Protein AF-A0A6V7J1B2-F1 (afdb_monomer)

Mean predicted aligned error: 4.55 Å

InterPro domains:
  IPR001007 VWFC domain [PS50184] (1-65)

Nearest PDB structures (foldseek):
  3bk3-assembly1_C  TM=7.283E-01  e=8.618E-03  unclassified
  5nb8-assembly2_B  TM=4.756E-01  e=3.482E-02  Rattus norvegicus
  8elf-assembly1_A  TM=5.722E-01  e=6.755E+00  Arabidopsis thaliana
  8elf-assembly1_B  TM=5.880E-01  e=7.198E+00  Arabidopsis thaliana
  6v45-assembly1_A-2  TM=4.094E-01  e=2.778E+00  Brucella melitensis bv. 1 str. 16M

pLDDT: mean 92.27, std 5.33, range [57.31, 96.69]

Solvent-accessible surface area (backbone atoms only — not comparable to full-atom values): 4263 Å² total; per-residue (Å²): 45,77,56,98,94,42,80,43,54,78,73,33,78,47,93,60,96,51,50,37,45,54,27,28,16,50,91,70,34,78,47,68,44,79,60,78,64,78,89,74,70,96,67,64,58,92,68,38,45,76,45,76,51,55,94,82,44,60,49,62,44,83,47,60,68,87,127

Sequence (67 aa):
CRYEGKRYQELSLVNTTEPCLNCQCYDGSVRCRLRVCPRLPKVPPAGCRIRIPQENECCPELICDDY

Organism: NCBI:txid1563983

Radius of gyration: 16.66 Å; Cα contacts (8 Å, |Δi|>4): 107; chains: 1; bounding box: 32×22×48 Å

Secondary structure (DSSP, 8-state):
-EETTEE--TT-EE--S-TTEEEEEETTEEEEEEPPPPPPPSSPPTTEEEEPP-TT--S-EEEE---

Structure (mmCIF, N/CA/C/O backbone):
data_AF-A0A6V7J1B2-F1
#
_entry.id   AF-A0A6V7J1B2-F1
#
loop_
_atom_site.group_PDB
_atom_site.id
_atom_site.type_symbol
_atom_site.label_atom_id
_atom_site.label_alt_id
_atom_site.label_comp_id
_atom_site.label_asym_id
_atom_site.label_entity_id
_atom_site.label_seq_id
_atom_site.pdbx_PDB_ins_code
_atom_site.Cartn_x
_atom_site.Cartn_y
_atom_site.Cartn_z
_atom_site.occupancy
_atom_site.B_iso_or_equiv
_atom_site.auth_seq_id
_atom_site.auth_comp_id
_atom_site.auth_asym_id
_atom_site.auth_atom_id
_atom_site.pdbx_PDB_model_num
ATOM 1 N N . CYS A 1 1 ? -12.123 7.122 16.638 1.00 93.50 1 CYS A N 1
ATOM 2 C CA . CYS A 1 1 ? -11.021 6.242 17.097 1.00 93.50 1 CYS A CA 1
ATOM 3 C C . CYS A 1 1 ? -9.912 7.062 17.752 1.00 93.50 1 CYS A C 1
ATOM 5 O O . CYS A 1 1 ? -9.824 8.261 17.490 1.00 93.50 1 CYS A O 1
ATOM 7 N N . ARG A 1 2 ? -9.062 6.450 18.588 1.00 92.81 2 ARG A N 1
ATOM 8 C CA . ARG A 1 2 ? -7.846 7.087 19.129 1.00 92.81 2 ARG A CA 1
ATOM 9 C C . ARG A 1 2 ? -6.620 6.275 18.720 1.00 92.81 2 ARG A C 1
ATOM 11 O O . ARG A 1 2 ? -6.595 5.077 18.970 1.00 92.81 2 ARG A O 1
ATOM 18 N N . TYR A 1 3 ? -5.632 6.927 18.118 1.00 92.00 3 TYR A N 1
ATOM 19 C CA . TYR A 1 3 ? -4.387 6.310 17.658 1.00 92.00 3 TYR A CA 1
ATOM 20 C C . TYR A 1 3 ? -3.234 7.282 17.883 1.00 92.00 3 TYR A C 1
ATOM 22 O O . TYR A 1 3 ? -3.384 8.461 17.577 1.00 92.00 3 TYR A O 1
ATOM 30 N N . GLU A 1 4 ? -2.143 6.814 18.496 1.00 91.19 4 GLU A N 1
ATOM 31 C CA . GLU A 1 4 ? -0.957 7.627 18.828 1.00 91.19 4 GLU A CA 1
ATOM 32 C C . GLU A 1 4 ? -1.284 8.996 19.458 1.00 91.19 4 GLU A C 1
ATOM 34 O O . GLU A 1 4 ? -0.778 10.045 19.071 1.00 91.19 4 GLU A O 1
ATOM 39 N N . GLY A 1 5 ? -2.220 9.007 20.412 1.00 92.19 5 GLY A N 1
ATOM 40 C CA . GLY A 1 5 ? -2.651 10.233 21.095 1.00 92.19 5 GLY A CA 1
ATOM 41 C C . GLY A 1 5 ? -3.551 11.166 20.269 1.00 92.19 5 GLY A C 1
ATOM 42 O O . GLY A 1 5 ? -4.132 12.090 20.835 1.00 92.19 5 GLY A O 1
ATOM 43 N N . LYS A 1 6 ? -3.755 10.908 18.973 1.00 93.44 6 LYS A N 1
ATOM 44 C CA . LYS A 1 6 ? -4.652 11.670 18.092 1.00 93.44 6 LYS A CA 1
ATOM 45 C C . LYS A 1 6 ? -6.052 11.057 18.044 1.00 93.44 6 LYS A C 1
ATOM 47 O O . LYS A 1 6 ? -6.241 9.844 18.179 1.00 93.44 6 LYS A O 1
ATOM 52 N N . ARG A 1 7 ? -7.059 11.913 17.856 1.00 94.06 7 ARG A N 1
ATOM 53 C CA . ARG A 1 7 ? -8.458 11.517 17.644 1.00 94.06 7 ARG A CA 1
ATOM 54 C C . ARG A 1 7 ? -8.784 11.563 16.155 1.00 94.06 7 ARG A C 1
ATOM 56 O O . ARG A 1 7 ? -8.491 12.551 15.495 1.00 94.06 7 ARG A O 1
ATOM 63 N N . TYR A 1 8 ? -9.426 10.506 15.674 1.00 95.12 8 TYR A N 1
ATOM 64 C CA . TYR A 1 8 ? -9.815 10.311 14.279 1.00 95.12 8 TYR A CA 1
ATOM 65 C C . TYR A 1 8 ? -11.334 10.153 14.186 1.00 95.12 8 TYR A C 1
ATOM 67 O O . TYR A 1 8 ? -11.927 9.444 15.012 1.00 95.12 8 TYR A O 1
ATOM 75 N N . GLN A 1 9 ? -11.944 10.816 13.203 1.00 96.50 9 GLN A N 1
ATOM 76 C CA . GLN A 1 9 ? -13.373 10.703 12.896 1.00 96.50 9 GLN A CA 1
ATOM 77 C C . GLN A 1 9 ? -13.680 9.371 12.206 1.00 96.50 9 GLN A C 1
ATOM 79 O O . GLN A 1 9 ? -12.789 8.737 11.644 1.00 96.50 9 GLN A O 1
ATOM 84 N N . GLU A 1 10 ? -14.935 8.945 12.248 1.00 95.81 10 GLU A N 1
ATOM 85 C CA . GLU A 1 10 ? -15.395 7.760 11.522 1.00 95.81 10 GLU A CA 1
ATOM 86 C C . GLU A 1 10 ? -15.080 7.886 10.020 1.00 95.81 10 GLU A C 1
ATOM 88 O O . GLU A 1 10 ? -15.193 8.969 9.448 1.00 95.81 10 GLU A O 1
ATOM 93 N N . LEU A 1 11 ? -14.621 6.795 9.404 1.00 94.44 11 LEU A N 1
ATOM 94 C CA . LEU A 1 11 ? -14.124 6.700 8.023 1.00 94.44 11 LEU A CA 1
ATOM 95 C C . LEU A 1 11 ? -12.882 7.546 7.687 1.00 94.44 11 LEU A C 1
ATOM 97 O O . LEU A 1 11 ? -12.402 7.503 6.552 1.00 94.44 11 LEU A O 1
ATOM 101 N N . SER A 1 12 ? -12.305 8.275 8.644 1.00 96.19 12 SER A N 1
ATOM 102 C CA . SER A 1 12 ? -11.077 9.035 8.391 1.00 96.19 12 SER A CA 1
ATOM 103 C C . SER A 1 12 ? -9.859 8.121 8.246 1.00 96.19 12 SER A C 1
ATOM 105 O O . SER A 1 12 ? -9.725 7.116 8.955 1.00 96.19 12 SER A O 1
ATOM 107 N N . LEU A 1 13 ? -8.968 8.482 7.318 1.00 94.38 13 LEU A N 1
ATOM 108 C CA . LEU A 1 13 ? -7.679 7.820 7.149 1.00 94.38 13 LEU A CA 1
ATOM 109 C C . LEU A 1 13 ? -6.776 8.123 8.348 1.00 94.38 13 LEU A C 1
ATOM 111 O O . LEU A 1 13 ? -6.695 9.256 8.829 1.00 94.38 13 LEU A O 1
ATOM 115 N N . VAL A 1 14 ? -6.098 7.088 8.826 1.00 94.50 14 VAL A N 1
ATOM 116 C CA . VAL A 1 14 ? -5.144 7.153 9.926 1.00 94.50 14 VAL A CA 1
ATOM 117 C C . VAL A 1 14 ? -3.754 7.006 9.329 1.00 94.50 14 VAL A C 1
ATOM 119 O O . VAL A 1 14 ? -3.387 5.926 8.875 1.00 94.50 14 VAL A O 1
ATOM 122 N N . ASN A 1 15 ? -2.984 8.093 9.328 1.00 90.31 15 ASN A N 1
ATOM 123 C CA . ASN A 1 15 ? -1.600 8.053 8.865 1.00 90.31 15 ASN A CA 1
ATOM 124 C C . ASN A 1 15 ? -0.754 7.262 9.865 1.00 90.31 15 ASN A C 1
ATOM 126 O O . ASN A 1 15 ? -0.668 7.644 11.034 1.00 90.31 15 ASN A O 1
ATOM 130 N N . THR A 1 16 ? -0.142 6.185 9.389 1.00 89.88 16 THR A N 1
ATOM 131 C CA . THR A 1 16 ? 0.790 5.344 10.143 1.00 89.88 16 THR A CA 1
ATOM 132 C C . THR A 1 16 ? 2.212 5.536 9.641 1.00 89.88 16 THR A C 1
ATOM 134 O O . THR A 1 16 ? 2.426 6.000 8.524 1.00 89.88 16 THR A O 1
ATOM 137 N N . THR A 1 17 ? 3.189 5.141 10.453 1.00 90.12 17 THR A N 1
ATOM 138 C CA . THR A 1 17 ? 4.603 5.084 10.049 1.00 90.12 17 THR A CA 1
ATOM 139 C C . THR A 1 17 ? 4.896 3.950 9.067 1.00 90.12 17 THR A C 1
ATOM 141 O O . THR A 1 17 ? 5.897 3.996 8.365 1.00 90.12 17 THR A O 1
ATOM 144 N N . GLU A 1 18 ? 4.017 2.948 8.993 1.00 92.88 18 GLU A N 1
ATOM 145 C CA . GLU A 1 18 ? 4.110 1.841 8.044 1.00 92.88 18 GLU A CA 1
ATOM 146 C C . GLU A 1 18 ? 3.420 2.221 6.718 1.00 92.88 18 GLU A C 1
ATOM 148 O O . GLU A 1 18 ? 2.185 2.252 6.675 1.00 92.88 18 GLU A O 1
ATOM 153 N N . PRO A 1 19 ? 4.161 2.499 5.627 1.00 93.50 19 PRO A N 1
ATOM 154 C CA . PRO A 1 19 ? 3.588 2.990 4.367 1.00 93.50 19 PRO A CA 1
ATOM 155 C C . PRO A 1 19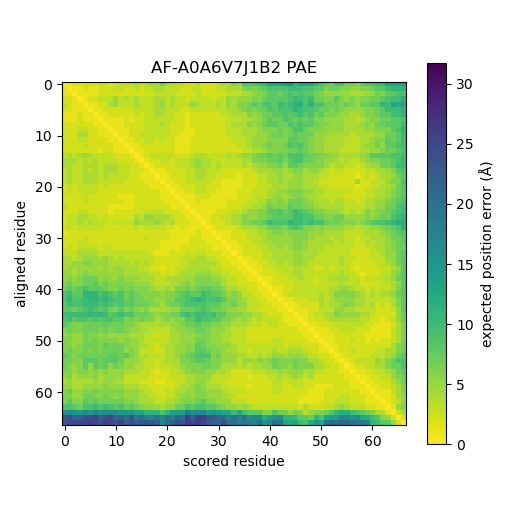 ? 2.749 1.930 3.643 1.00 93.50 19 PRO A C 1
ATOM 157 O O . PRO A 1 19 ? 1.927 2.248 2.781 1.00 93.50 19 PRO A O 1
ATOM 160 N N . CYS A 1 20 ? 2.952 0.656 3.981 1.00 95.06 20 CYS A N 1
ATOM 161 C CA . CYS A 1 20 ? 2.186 -0.455 3.436 1.00 95.06 20 CYS A CA 1
ATOM 162 C C . CYS A 1 20 ? 0.844 -0.687 4.126 1.00 95.06 20 CYS A C 1
ATOM 164 O O . CYS A 1 20 ? 0.055 -1.508 3.651 1.00 95.06 20 CYS A O 1
ATOM 166 N N . LEU A 1 21 ? 0.543 0.025 5.212 1.00 95.31 21 LEU A N 1
ATOM 167 C CA . LEU A 1 21 ? -0.759 -0.042 5.854 1.00 95.31 21 LEU A CA 1
ATOM 168 C C . LEU A 1 21 ? -1.642 1.110 5.393 1.00 95.31 21 LEU A C 1
ATOM 170 O O . LEU A 1 21 ? -1.285 2.279 5.469 1.00 95.31 21 LEU A O 1
ATOM 174 N N . ASN A 1 22 ? -2.851 0.766 4.963 1.00 94.25 22 ASN A N 1
ATOM 175 C CA . ASN A 1 22 ? -3.926 1.730 4.816 1.00 94.25 22 ASN A CA 1
ATOM 176 C C . ASN A 1 22 ? -4.884 1.551 5.991 1.00 94.25 22 ASN A C 1
ATOM 178 O O . ASN A 1 22 ? -5.654 0.586 6.044 1.00 94.25 22 ASN A O 1
ATOM 182 N N . CYS A 1 23 ? -4.767 2.444 6.968 1.00 95.69 23 CYS A N 1
ATOM 183 C CA . CYS A 1 23 ? -5.563 2.410 8.180 1.00 95.69 23 CYS A CA 1
ATOM 184 C C . CYS A 1 23 ? -6.704 3.415 8.108 1.00 95.69 23 CYS A C 1
ATOM 186 O O . CYS A 1 23 ? -6.540 4.554 7.678 1.00 95.69 23 CYS A O 1
ATOM 188 N N . GLN A 1 24 ? -7.866 2.995 8.587 1.00 96.38 24 GLN A N 1
ATOM 189 C CA . GLN A 1 24 ? -9.052 3.826 8.669 1.00 96.38 24 GLN A CA 1
ATOM 190 C C . GLN A 1 24 ? -9.709 3.640 10.030 1.00 96.38 24 GLN A C 1
ATOM 192 O O . GLN A 1 24 ? -9.721 2.544 10.597 1.00 96.38 24 GLN A O 1
ATOM 197 N N . CYS A 1 25 ? -1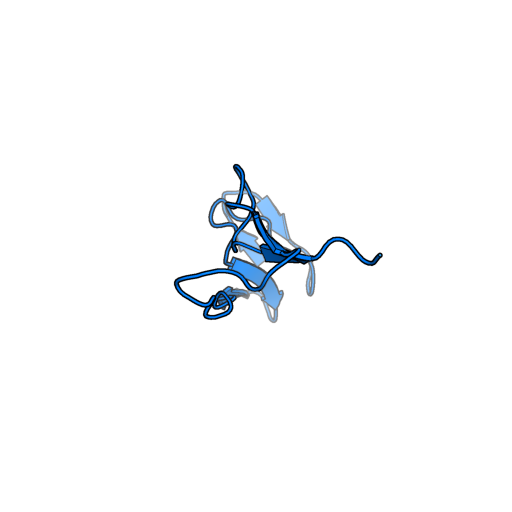0.267 4.719 10.564 1.00 96.69 25 CYS A N 1
ATOM 198 C CA . CYS A 1 25 ? -11.160 4.616 11.701 1.00 96.69 25 CYS A CA 1
ATOM 199 C C . CYS A 1 25 ? -12.503 4.050 11.238 1.00 96.69 25 CYS A C 1
ATOM 201 O O . CYS A 1 25 ? -13.178 4.675 10.426 1.00 96.69 25 CYS A O 1
ATOM 203 N N . TYR A 1 26 ? -12.867 2.874 11.737 1.00 96.25 26 TYR A N 1
ATOM 204 C CA . TYR A 1 26 ? -14.134 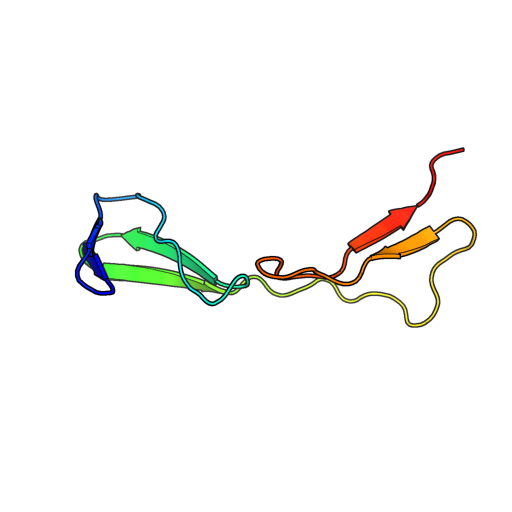2.237 11.419 1.00 96.25 26 TYR A CA 1
ATOM 205 C C . TYR A 1 26 ? -14.737 1.599 12.668 1.00 96.25 26 TYR A C 1
ATOM 207 O O . TYR A 1 26 ? -14.104 0.741 13.296 1.00 96.25 26 TYR A O 1
ATOM 215 N N . ASP A 1 27 ? -15.965 1.986 13.000 1.00 94.06 27 ASP A N 1
ATOM 216 C CA . ASP A 1 27 ? -16.736 1.456 14.126 1.00 94.06 27 ASP A CA 1
ATOM 217 C C . ASP A 1 27 ? -15.975 1.599 15.459 1.00 94.06 27 ASP A C 1
ATOM 219 O O . ASP A 1 27 ? -15.68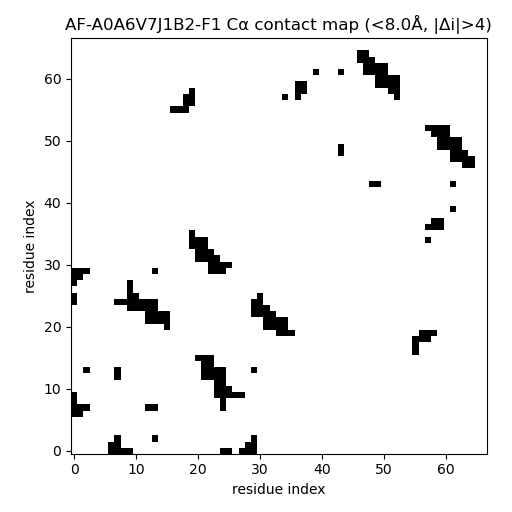1 0.645 16.182 1.00 94.06 27 ASP A O 1
ATOM 223 N N . GLY A 1 28 ? -15.502 2.822 15.722 1.00 91.25 28 GLY A N 1
ATOM 224 C CA . GLY A 1 28 ? -14.762 3.160 16.943 1.00 91.25 28 GLY A CA 1
ATOM 225 C C . GLY A 1 28 ? -13.336 2.590 17.036 1.00 91.25 28 GLY A C 1
ATOM 226 O O . GLY A 1 28 ? -12.569 3.034 17.896 1.00 91.25 28 GLY A O 1
ATOM 227 N N . SER A 1 29 ? -12.939 1.706 16.115 1.00 93.75 29 SER A N 1
ATOM 228 C CA . SER A 1 29 ? -11.649 1.006 16.102 1.00 93.75 29 SER A CA 1
ATOM 229 C C . SER A 1 29 ? -10.803 1.369 14.881 1.00 93.75 29 SER A C 1
ATOM 231 O O . SER A 1 29 ? -11.320 1.606 13.793 1.00 93.75 29 SER A O 1
ATOM 233 N N . VAL A 1 30 ? -9.477 1.402 15.032 1.00 95.69 30 VAL A N 1
ATOM 234 C CA . VAL A 1 30 ? -8.584 1.567 13.875 1.00 95.69 30 VAL A CA 1
ATOM 235 C C . VAL A 1 30 ? -8.446 0.225 13.178 1.00 95.69 30 VAL A C 1
ATOM 237 O O . VAL A 1 30 ? -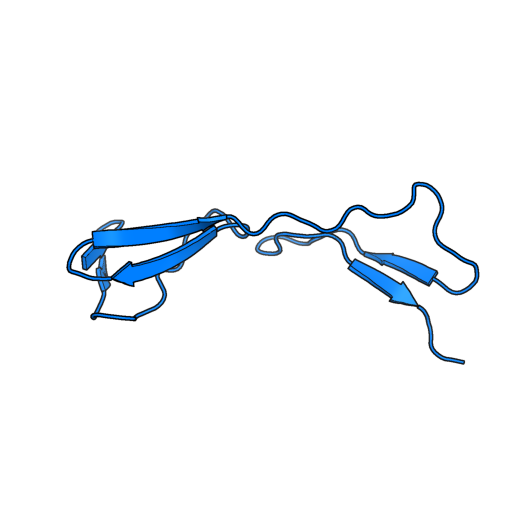7.979 -0.741 13.778 1.00 95.69 30 VAL A O 1
ATOM 240 N N . ARG A 1 31 ? -8.853 0.164 11.913 1.00 95.56 31 ARG A N 1
ATOM 241 C CA . ARG A 1 31 ? -8.736 -1.029 11.079 1.00 95.56 31 ARG A CA 1
ATOM 242 C C . ARG A 1 31 ? -7.740 -0.754 9.967 1.00 95.56 31 ARG A C 1
ATOM 244 O O . ARG A 1 31 ? -7.915 0.188 9.200 1.00 95.56 31 ARG A O 1
ATOM 251 N N . CYS A 1 32 ? -6.714 -1.588 9.880 1.00 95.50 32 CYS A N 1
ATOM 252 C CA . CYS A 1 32 ? -5.658 -1.464 8.887 1.00 95.50 32 CYS A CA 1
ATOM 253 C C . CYS A 1 32 ? -5.759 -2.573 7.852 1.00 95.50 32 CYS A C 1
ATOM 255 O O . CYS A 1 32 ? -5.991 -3.735 8.187 1.00 95.50 32 CYS A O 1
ATOM 257 N N . ARG A 1 33 ? -5.566 -2.212 6.588 1.00 95.19 33 ARG A N 1
ATOM 258 C CA . ARG A 1 33 ? -5.422 -3.157 5.485 1.00 95.19 33 ARG A CA 1
ATOM 259 C C . ARG A 1 33 ? -3.986 -3.111 5.002 1.00 95.19 33 ARG A C 1
ATOM 261 O O . ARG A 1 33 ? -3.487 -2.043 4.658 1.00 95.19 33 ARG A O 1
ATOM 268 N N . LEU A 1 34 ? -3.343 -4.272 4.971 1.00 95.19 34 LEU A N 1
ATOM 269 C CA . LEU A 1 34 ? -2.017 -4.410 4.391 1.00 95.19 34 LEU A CA 1
ATOM 270 C C . LEU A 1 34 ? -2.124 -4.379 2.867 1.00 95.19 34 LEU A C 1
ATOM 272 O O . LEU A 1 34 ? -2.815 -5.203 2.264 1.00 95.19 34 LEU A O 1
ATOM 276 N N . ARG A 1 35 ? -1.417 -3.441 2.245 1.00 93.50 35 ARG A N 1
ATOM 277 C CA . ARG A 1 35 ? -1.162 -3.445 0.811 1.00 93.50 35 ARG A CA 1
ATOM 278 C C . ARG A 1 35 ? -0.013 -4.407 0.539 1.00 93.50 35 ARG A C 1
ATOM 280 O O . ARG A 1 35 ? 1.109 -4.186 0.978 1.00 93.50 35 ARG A O 1
ATOM 287 N N . VAL A 1 36 ? -0.291 -5.468 -0.207 1.00 94.19 36 VAL A N 1
ATOM 288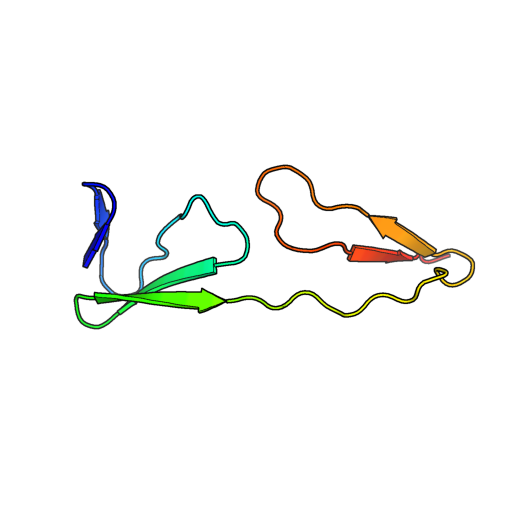 C CA . VAL A 1 36 ? 0.749 -6.379 -0.695 1.00 94.19 36 VAL A CA 1
ATOM 289 C C . VAL A 1 36 ? 1.329 -5.809 -1.984 1.00 94.1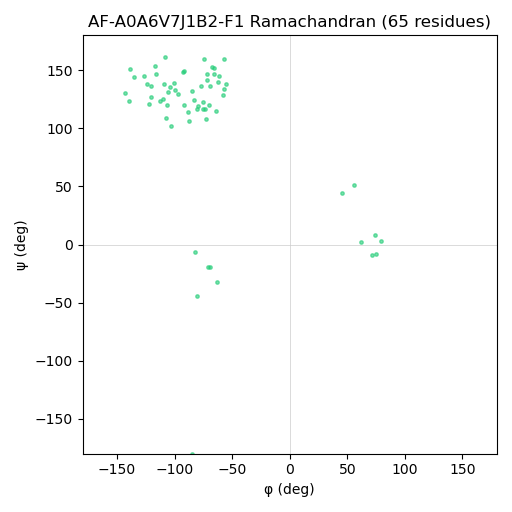9 36 VAL A C 1
ATOM 291 O O . VAL A 1 36 ? 0.581 -5.413 -2.881 1.00 94.19 36 VAL A O 1
ATOM 294 N N . CYS A 1 37 ? 2.655 -5.763 -2.079 1.00 93.94 37 CYS A N 1
ATOM 295 C CA . CYS A 1 37 ? 3.313 -5.258 -3.275 1.00 93.94 37 CYS A CA 1
ATOM 296 C C . CYS A 1 37 ? 3.202 -6.218 -4.460 1.00 93.94 37 CYS A C 1
ATOM 298 O O . CYS A 1 37 ? 3.200 -7.440 -4.274 1.00 93.94 37 CYS A O 1
ATOM 300 N N . PRO A 1 38 ? 3.118 -5.679 -5.691 1.00 91.62 38 PRO A N 1
ATOM 301 C CA . PRO A 1 38 ? 3.107 -6.504 -6.885 1.00 91.62 38 PRO A CA 1
ATOM 302 C C . PRO A 1 38 ? 4.406 -7.306 -6.981 1.00 91.62 38 PRO A C 1
ATOM 304 O O . PRO A 1 38 ? 5.488 -6.831 -6.629 1.00 91.62 38 PRO A O 1
ATOM 307 N N . ARG A 1 39 ? 4.307 -8.534 -7.493 1.00 91.94 39 ARG A N 1
ATOM 308 C CA . ARG A 1 39 ? 5.496 -9.313 -7.844 1.00 91.94 39 ARG A CA 1
ATOM 309 C C . ARG A 1 39 ? 6.074 -8.759 -9.137 1.00 91.94 39 ARG A C 1
ATOM 311 O O . ARG A 1 39 ? 5.426 -8.828 -10.176 1.00 91.94 39 ARG A O 1
ATOM 318 N N . LEU A 1 40 ? 7.288 -8.230 -9.057 1.00 92.25 40 LEU A N 1
ATOM 319 C CA . LEU A 1 40 ? 8.018 -7.733 -10.216 1.00 92.25 40 LEU A CA 1
ATOM 320 C C . LEU A 1 40 ? 8.911 -8.833 -10.811 1.00 92.25 40 LEU A C 1
ATOM 322 O O . LEU A 1 40 ? 9.385 -9.707 -10.075 1.00 92.25 40 LEU A O 1
ATOM 326 N N . PRO A 1 41 ? 9.145 -8.819 -12.134 1.00 90.38 41 PRO A N 1
ATOM 327 C CA . PRO A 1 41 ? 10.085 -9.738 -12.760 1.00 90.38 41 PRO A CA 1
ATOM 328 C C . PRO A 1 41 ? 11.516 -9.452 -12.284 1.00 90.38 41 PRO A C 1
ATOM 330 O O . PRO A 1 41 ? 11.864 -8.317 -11.967 1.00 90.38 41 PRO A O 1
ATOM 333 N N . LYS A 1 42 ? 12.373 -10.484 -12.271 1.00 87.88 42 LYS A N 1
ATOM 334 C CA . LYS A 1 42 ? 13.799 -10.323 -11.919 1.00 87.88 42 LYS A CA 1
ATOM 335 C C . LYS A 1 42 ? 14.551 -9.429 -12.906 1.00 87.88 42 LYS A C 1
ATOM 337 O O . LYS A 1 42 ? 15.495 -8.754 -12.516 1.00 87.88 42 LYS A O 1
ATOM 342 N N . VAL A 1 43 ? 14.147 -9.467 -14.173 1.00 91.50 43 VAL A N 1
ATOM 343 C CA . VAL A 1 43 ? 14.719 -8.664 -15.254 1.00 91.50 43 VAL A CA 1
ATOM 344 C C . VAL A 1 43 ? 13.580 -7.839 -15.850 1.00 91.50 43 VAL A C 1
ATOM 346 O O . VAL A 1 43 ? 12.586 -8.437 -16.274 1.00 91.50 43 VAL A O 1
ATOM 349 N N . PRO A 1 44 ? 13.666 -6.497 -15.840 1.00 91.12 44 PRO A N 1
ATOM 350 C CA . PRO A 1 44 ? 12.642 -5.668 -16.455 1.00 91.12 44 PRO A CA 1
ATOM 351 C C . PRO A 1 44 ? 12.629 -5.875 -17.982 1.00 91.12 44 PRO A C 1
ATOM 353 O O . PRO A 1 44 ? 13.687 -6.114 -18.572 1.00 91.12 44 PRO A O 1
ATOM 356 N N . PRO A 1 45 ? 11.455 -5.794 -18.634 1.00 90.75 45 PRO A N 1
ATOM 357 C CA . PRO A 1 45 ? 11.363 -5.788 -20.092 1.00 90.75 45 PRO A CA 1
ATOM 358 C C . PRO A 1 45 ? 12.175 -4.647 -20.721 1.00 90.75 45 PRO A C 1
ATOM 360 O O . PRO A 1 45 ? 12.467 -3.644 -20.067 1.00 90.75 45 PRO A O 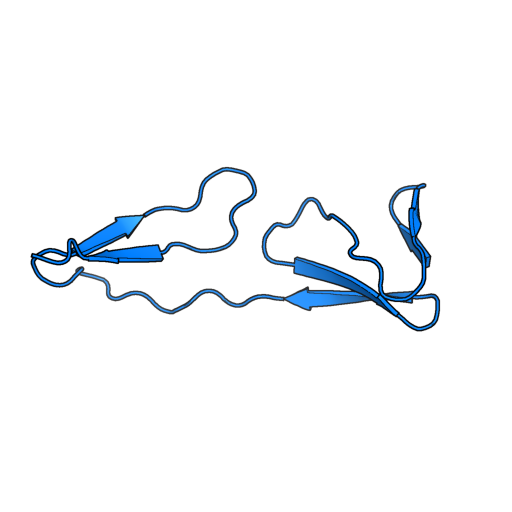1
ATOM 363 N N . ALA A 1 46 ? 12.516 -4.783 -22.005 1.00 91.69 46 ALA A N 1
ATOM 364 C CA . ALA A 1 46 ? 13.186 -3.718 -22.749 1.00 91.69 46 ALA A CA 1
ATOM 365 C C . ALA A 1 46 ? 12.345 -2.428 -22.726 1.00 91.69 46 ALA A C 1
ATOM 367 O O . ALA A 1 46 ? 11.135 -2.481 -22.927 1.00 91.69 46 ALA A O 1
ATOM 368 N N . GLY A 1 47 ? 12.986 -1.287 -22.458 1.00 91.06 47 GLY A N 1
ATOM 369 C CA . GLY A 1 47 ? 12.299 0.003 -22.302 1.00 91.06 47 GLY A CA 1
ATOM 370 C C . GLY A 1 47 ? 11.625 0.211 -20.940 1.00 91.06 47 GLY A C 1
ATOM 371 O O . GLY A 1 47 ? 11.008 1.248 -20.724 1.00 91.06 47 GLY A O 1
ATOM 372 N N . CYS A 1 48 ? 11.751 -0.737 -20.004 1.00 94.56 48 CYS A N 1
ATOM 373 C CA . CYS A 1 48 ? 11.225 -0.603 -18.650 1.00 94.56 48 CYS A CA 1
ATOM 374 C C . CYS A 1 48 ? 12.334 -0.616 -17.590 1.00 94.56 48 CYS A C 1
ATOM 376 O O . CYS A 1 48 ? 13.392 -1.225 -17.752 1.00 94.56 48 CYS A O 1
ATOM 378 N N . ARG A 1 49 ? 12.061 0.013 -16.446 1.00 93.44 49 ARG A N 1
ATOM 379 C CA . ARG A 1 49 ? 12.922 0.048 -15.260 1.00 93.44 49 ARG A CA 1
ATOM 380 C C . ARG A 1 49 ? 12.105 -0.117 -13.986 1.00 93.44 49 ARG A C 1
ATOM 382 O O . ARG A 1 49 ? 10.947 0.282 -13.920 1.00 93.44 49 ARG A O 1
ATOM 389 N N . ILE A 1 50 ? 12.721 -0.686 -12.956 1.00 94.06 50 ILE A N 1
ATOM 390 C CA . ILE A 1 50 ? 12.099 -0.810 -11.634 1.00 94.06 50 ILE A CA 1
ATOM 391 C C . ILE A 1 50 ? 12.479 0.419 -10.803 1.00 94.06 50 ILE A C 1
ATOM 393 O O . ILE A 1 50 ? 13.662 0.649 -10.552 1.00 94.06 50 ILE A O 1
ATOM 397 N N . ARG A 1 51 ? 11.485 1.196 -10.360 1.00 93.50 51 ARG A N 1
ATOM 398 C CA . ARG A 1 51 ? 11.659 2.241 -9.347 1.00 93.50 51 ARG A CA 1
ATOM 399 C C . ARG A 1 51 ? 11.598 1.606 -7.966 1.00 93.50 51 ARG A C 1
ATOM 401 O O . ARG A 1 51 ? 10.619 0.947 -7.624 1.00 93.50 51 ARG A O 1
ATOM 408 N N . ILE A 1 52 ? 12.645 1.820 -7.179 1.00 92.19 52 ILE A N 1
ATOM 409 C CA . ILE A 1 52 ? 12.689 1.432 -5.768 1.00 92.19 52 ILE A CA 1
ATOM 410 C C . ILE A 1 52 ? 11.861 2.451 -4.963 1.00 92.19 52 ILE A C 1
ATOM 412 O O . ILE A 1 52 ? 11.983 3.647 -5.240 1.00 92.19 52 ILE A O 1
ATOM 416 N N . PRO A 1 53 ? 11.018 2.010 -4.010 1.00 92.50 53 PRO A N 1
ATOM 417 C CA . PRO A 1 53 ? 10.220 2.915 -3.187 1.00 92.50 53 PRO A CA 1
ATOM 418 C C . PRO A 1 53 ? 11.111 3.826 -2.333 1.00 92.50 53 PRO A C 1
ATOM 420 O O . PRO A 1 53 ? 12.125 3.381 -1.791 1.00 92.50 53 PRO A O 1
ATOM 423 N N . GLN A 1 54 ? 10.726 5.097 -2.221 1.00 91.12 54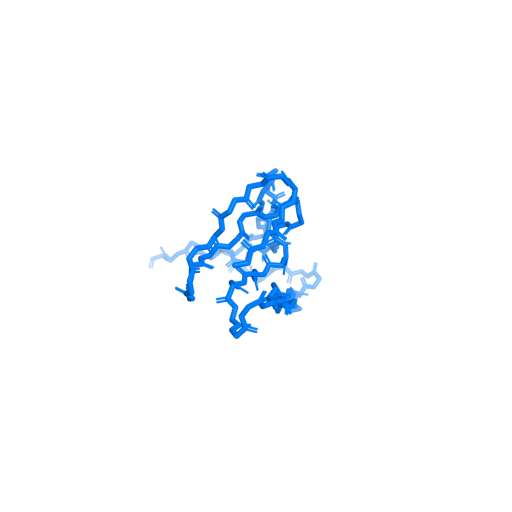 GLN A N 1
ATOM 424 C CA . GLN A 1 54 ? 11.349 6.072 -1.324 1.00 91.12 54 GLN A CA 1
ATOM 425 C C . GLN A 1 54 ? 10.768 6.001 0.097 1.00 91.12 54 GLN A C 1
ATOM 427 O O . GLN A 1 54 ? 9.877 5.205 0.398 1.00 91.12 54 GLN A O 1
ATOM 432 N N . GLU A 1 55 ? 11.271 6.856 0.990 1.00 85.25 55 GLU A N 1
ATOM 433 C CA . GLU A 1 55 ? 10.708 7.019 2.328 1.00 85.25 55 GLU A CA 1
ATOM 434 C C . GLU A 1 55 ? 9.223 7.419 2.227 1.00 85.25 55 GLU A C 1
ATOM 436 O O . GLU A 1 55 ? 8.868 8.342 1.495 1.00 85.25 55 GLU A O 1
ATOM 441 N N . ASN A 1 56 ? 8.356 6.696 2.943 1.00 87.69 56 ASN A N 1
ATOM 442 C CA . ASN A 1 56 ? 6.885 6.755 2.874 1.00 87.69 56 ASN A CA 1
ATOM 443 C C . ASN A 1 56 ? 6.218 6.115 1.639 1.00 87.69 56 ASN A C 1
ATOM 445 O O . ASN A 1 56 ? 4.997 6.210 1.497 1.00 87.69 56 ASN A O 1
ATOM 449 N N . GLU A 1 57 ? 6.955 5.403 0.785 1.00 92.38 57 GLU A N 1
ATOM 450 C CA . GLU A 1 57 ? 6.374 4.588 -0.285 1.00 92.38 57 GLU A CA 1
ATOM 451 C C . GLU A 1 57 ? 6.411 3.099 0.069 1.00 92.38 57 GLU A C 1
ATOM 453 O O . GLU A 1 57 ? 7.411 2.573 0.545 1.00 92.38 57 GLU A O 1
ATOM 458 N N . CYS A 1 58 ? 5.310 2.390 -0.181 1.00 93.81 58 CYS A N 1
ATOM 459 C CA . CYS A 1 58 ? 5.229 0.968 0.154 1.00 93.81 58 CYS A CA 1
ATOM 460 C C . CYS A 1 58 ? 5.903 0.060 -0.884 1.00 93.81 58 CYS A C 1
ATOM 462 O O . CYS A 1 58 ? 6.579 -0.901 -0.526 1.00 93.81 58 CYS A O 1
ATOM 464 N N . CYS A 1 59 ? 5.672 0.313 -2.176 1.00 94.19 59 CYS A N 1
ATOM 465 C CA . CYS A 1 59 ? 5.943 -0.678 -3.214 1.00 94.19 59 CYS A CA 1
ATOM 466 C C . CYS A 1 59 ? 6.838 -0.156 -4.329 1.00 94.19 59 CYS A C 1
ATOM 468 O O . CYS A 1 59 ? 6.682 0.994 -4.735 1.00 94.19 59 CYS A O 1
ATOM 470 N N . PRO A 1 60 ? 7.702 -1.024 -4.886 1.00 94.50 60 PRO A N 1
ATOM 471 C CA . PRO A 1 60 ? 8.389 -0.725 -6.127 1.00 94.50 60 PRO A CA 1
ATOM 472 C C . PRO A 1 60 ? 7.404 -0.687 -7.295 1.00 94.50 60 PRO A C 1
ATOM 474 O O . PRO A 1 60 ? 6.384 -1.384 -7.297 1.00 94.50 60 PRO A O 1
ATOM 477 N N . GLU A 1 61 ? 7.750 0.092 -8.312 1.00 93.50 61 GLU A N 1
ATOM 478 C CA . GLU A 1 61 ? 6.933 0.270 -9.511 1.00 93.50 61 GLU A CA 1
ATOM 479 C C . GLU A 1 61 ? 7.745 -0.075 -10.760 1.00 93.50 61 GLU A C 1
ATOM 481 O O . GLU A 1 61 ? 8.920 0.274 -10.864 1.00 93.50 61 GLU A O 1
ATOM 486 N N . LEU A 1 62 ? 7.127 -0.770 -11.715 1.00 93.94 62 LEU A N 1
ATOM 487 C CA . LEU A 1 62 ? 7.707 -0.977 -13.039 1.00 93.94 62 LEU A CA 1
ATOM 488 C C . LEU A 1 62 ? 7.282 0.194 -13.924 1.00 93.94 62 LEU A C 1
ATOM 490 O O . LEU A 1 62 ? 6.098 0.357 -14.201 1.00 93.94 62 LEU A O 1
ATOM 494 N N . ILE A 1 63 ? 8.245 1.003 -14.344 1.00 93.44 63 ILE A N 1
ATOM 495 C CA . ILE A 1 63 ? 8.030 2.166 -15.203 1.00 93.44 63 ILE A CA 1
ATOM 496 C C . ILE A 1 63 ? 8.544 1.803 -16.587 1.00 93.44 63 ILE A C 1
ATOM 498 O O . ILE A 1 63 ? 9.723 1.485 -16.722 1.00 93.44 63 ILE A O 1
ATOM 502 N N . CYS A 1 64 ? 7.674 1.843 -17.586 1.00 92.50 64 CYS A N 1
ATOM 503 C CA . CYS A 1 64 ? 8.040 1.683 -18.986 1.00 92.50 64 CYS A CA 1
ATOM 504 C C . CYS A 1 64 ? 7.968 3.051 -19.652 1.00 92.50 64 CYS A C 1
ATOM 506 O O . CYS A 1 64 ? 6.995 3.773 -19.445 1.00 92.50 64 CYS A O 1
ATOM 508 N N . ASP A 1 65 ? 9.010 3.422 -20.387 1.00 85.56 65 ASP A N 1
ATOM 509 C CA . ASP A 1 65 ? 8.963 4.627 -21.201 1.00 85.56 65 ASP A CA 1
ATOM 510 C C . ASP A 1 65 ? 8.048 4.310 -22.400 1.00 85.56 65 ASP A C 1
ATOM 512 O O . ASP A 1 65 ? 8.386 3.477 -23.243 1.00 85.56 65 ASP A O 1
ATOM 516 N N . ASP A 1 66 ? 6.841 4.884 -22.420 1.00 76.06 66 ASP A N 1
ATOM 517 C CA . ASP A 1 66 ? 5.958 4.850 -23.591 1.00 76.06 66 ASP A CA 1
ATOM 518 C C . ASP A 1 66 ? 6.664 5.616 -24.724 1.00 76.06 66 ASP A C 1
ATOM 520 O O . ASP A 1 66 ? 6.938 6.813 -24.589 1.00 76.06 66 ASP A O 1
ATOM 524 N N . TYR A 1 67 ? 7.027 4.903 -25.794 1.00 57.31 67 TYR A N 1
ATOM 525 C CA . TYR A 1 67 ? 7.667 5.455 -26.995 1.00 57.31 67 TYR A CA 1
ATOM 526 C C . TYR A 1 67 ? 6.649 6.087 -27.945 1.00 57.31 67 TYR A C 1
ATOM 528 O O . TYR A 1 67 ? 5.596 5.452 -28.185 1.00 57.31 67 TYR A O 1
#

Foldseek 3Di:
DADPNDDDDAQDWDDDQQLQWTWGHHPNDIDIDGRDEDDDDPDAPPQWDWADDDRSHHYIDIDGDDD